Protein AF-A0A353W219-F1 (afdb_monomer)

pLDDT: mean 85.93, std 13.22, range [51.34, 96.5]

Structure (mmCIF, N/CA/C/O backbone):
data_AF-A0A353W219-F1
#
_entry.id   AF-A0A353W219-F1
#
loop_
_atom_site.group_PDB
_atom_site.id
_atom_site.type_symbol
_atom_site.label_atom_id
_atom_site.label_alt_id
_atom_site.label_comp_id
_atom_site.label_asym_id
_atom_site.label_entity_id
_atom_site.label_seq_id
_atom_site.pdbx_PDB_ins_code
_atom_site.Cartn_x
_atom_site.Cartn_y
_atom_site.Cartn_z
_atom_site.occupancy
_atom_site.B_iso_or_equiv
_atom_site.auth_seq_id
_atom_site.auth_comp_id
_atom_site.auth_asym_id
_atom_site.auth_atom_id
_atom_site.pdbx_PDB_model_num
ATOM 1 N N . TYR A 1 1 ? 0.809 3.744 -32.799 1.00 51.34 1 TYR A N 1
ATOM 2 C CA . TYR A 1 1 ? 1.223 4.780 -33.763 1.00 51.34 1 TYR A CA 1
ATOM 3 C C . TYR A 1 1 ? 0.777 6.164 -33.291 1.00 51.34 1 TYR A C 1
ATOM 5 O O . TYR A 1 1 ? 1.627 6.918 -32.846 1.00 51.34 1 TYR A O 1
ATOM 13 N N . VAL A 1 2 ? -0.534 6.437 -33.196 1.00 60.03 2 VAL A N 1
ATOM 14 C CA . VAL A 1 2 ? -1.093 7.733 -32.731 1.00 60.03 2 VAL A CA 1
ATOM 15 C C . VAL A 1 2 ? -0.576 8.185 -31.351 1.00 60.03 2 VAL A C 1
ATOM 17 O O . VAL A 1 2 ? -0.211 9.339 -31.172 1.00 60.03 2 VAL A O 1
ATOM 20 N N . GLY A 1 3 ? -0.454 7.268 -30.383 1.00 59.91 3 GLY A N 1
ATOM 21 C CA . GLY A 1 3 ? 0.046 7.604 -29.041 1.00 59.91 3 GLY A CA 1
ATOM 22 C C . GLY A 1 3 ? 1.520 8.033 -28.975 1.00 59.91 3 GLY A C 1
ATOM 23 O O . GLY A 1 3 ? 1.888 8.746 -28.052 1.00 59.91 3 GLY A O 1
ATOM 24 N N . LYS A 1 4 ? 2.362 7.640 -29.945 1.00 54.56 4 LYS A N 1
ATOM 25 C CA . LYS A 1 4 ? 3.774 8.067 -29.992 1.00 54.56 4 LYS A CA 1
ATOM 26 C C . LYS A 1 4 ? 3.917 9.482 -30.552 1.00 54.56 4 LYS A C 1
ATOM 28 O O . LYS A 1 4 ? 4.685 10.265 -30.012 1.00 54.56 4 LYS A O 1
ATOM 33 N N . ILE A 1 5 ? 3.128 9.809 -31.575 1.00 60.31 5 ILE A N 1
ATOM 34 C CA . ILE A 1 5 ? 3.079 11.143 -32.188 1.00 60.31 5 ILE A CA 1
ATOM 35 C C . ILE A 1 5 ? 2.569 12.167 -31.168 1.00 60.31 5 ILE A C 1
ATOM 37 O O . ILE A 1 5 ? 3.208 13.186 -30.953 1.00 60.31 5 ILE A O 1
ATOM 41 N N . ASN A 1 6 ? 1.488 11.844 -30.448 1.00 62.16 6 ASN A N 1
ATOM 42 C CA . ASN A 1 6 ? 0.898 12.757 -29.463 1.00 62.16 6 ASN A CA 1
ATOM 43 C C . ASN A 1 6 ? 1.762 12.993 -28.210 1.00 62.16 6 ASN A C 1
ATOM 45 O O . ASN A 1 6 ? 1.567 13.998 -27.536 1.00 62.16 6 ASN A O 1
ATOM 49 N N . ALA A 1 7 ? 2.659 12.065 -27.858 1.00 63.88 7 ALA A N 1
ATOM 50 C CA . ALA A 1 7 ? 3.454 12.148 -26.628 1.00 63.88 7 ALA A CA 1
ATOM 51 C C . ALA A 1 7 ? 4.913 12.571 -26.857 1.00 63.88 7 ALA A C 1
ATOM 53 O O . ALA A 1 7 ? 5.520 13.147 -25.958 1.00 63.88 7 ALA A O 1
ATOM 54 N N . PHE A 1 8 ? 5.483 12.276 -28.028 1.00 63.56 8 PHE A N 1
ATOM 55 C CA . PHE A 1 8 ? 6.917 12.437 -28.283 1.00 63.56 8 PHE A CA 1
ATOM 56 C C . PHE A 1 8 ? 7.245 13.167 -29.595 1.00 63.56 8 PHE A C 1
ATOM 58 O O . PHE A 1 8 ? 8.423 13.291 -29.918 1.00 63.56 8 PHE A O 1
ATOM 65 N N . ASP A 1 9 ? 6.230 13.614 -30.350 1.00 58.81 9 ASP A N 1
ATOM 66 C CA . ASP A 1 9 ? 6.342 14.354 -31.624 1.00 58.81 9 ASP A CA 1
ATOM 67 C C . ASP A 1 9 ? 7.273 13.697 -32.667 1.00 58.81 9 ASP A C 1
ATOM 69 O O . ASP A 1 9 ? 7.813 14.332 -33.570 1.00 58.81 9 ASP A O 1
ATOM 73 N N . ASN A 1 10 ? 7.511 12.388 -32.523 1.00 53.03 10 ASN A N 1
ATOM 74 C CA . ASN A 1 10 ? 8.448 11.643 -33.348 1.00 53.0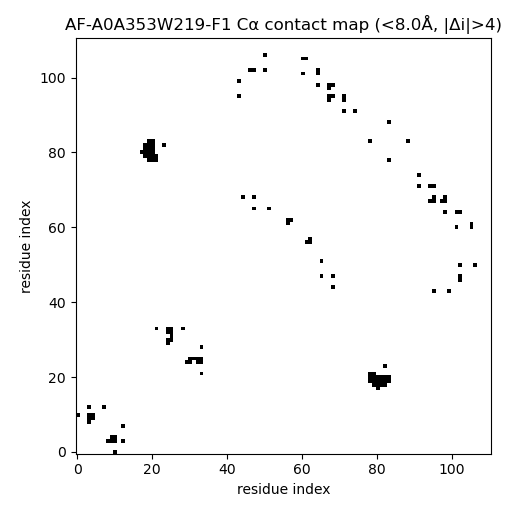3 10 ASN A CA 1
ATOM 75 C C . ASN A 1 10 ? 8.030 10.169 -33.441 1.00 53.03 10 ASN A C 1
ATOM 77 O O . ASN A 1 10 ? 7.989 9.431 -32.453 1.00 53.03 10 ASN A O 1
ATOM 81 N N . GLU A 1 11 ? 7.724 9.728 -34.659 1.00 55.19 11 GLU A N 1
ATOM 82 C CA . GLU A 1 11 ? 7.275 8.364 -34.968 1.00 55.19 11 GLU A CA 1
ATOM 83 C C . GLU A 1 11 ? 8.382 7.316 -34.782 1.00 55.19 11 GLU A C 1
ATOM 85 O O . GLU A 1 11 ? 8.095 6.137 -34.554 1.00 55.19 11 GLU A O 1
ATOM 90 N N . SER A 1 12 ? 9.644 7.754 -34.833 1.00 58.94 12 SER A N 1
ATOM 91 C CA . SER A 1 12 ? 10.828 6.891 -34.833 1.00 58.94 12 SER A CA 1
ATOM 92 C C . SER A 1 12 ? 11.411 6.602 -33.444 1.00 58.94 12 SER A C 1
ATOM 94 O O . SER A 1 12 ? 12.356 5.822 -33.336 1.00 58.94 12 SER A O 1
ATOM 96 N N . ILE A 1 13 ? 10.841 7.161 -32.364 1.00 60.44 13 ILE A N 1
ATOM 97 C CA . ILE A 1 13 ? 11.301 6.850 -31.005 1.00 60.44 13 ILE A CA 1
ATOM 98 C C . ILE A 1 13 ? 10.995 5.384 -30.675 1.00 60.44 13 ILE A C 1
ATOM 100 O O . ILE A 1 13 ? 9.844 4.938 -30.528 1.00 60.44 13 ILE A O 1
ATOM 104 N N . ILE A 1 14 ? 12.075 4.617 -30.562 1.00 58.25 14 ILE A N 1
ATOM 105 C CA . ILE A 1 14 ? 12.093 3.301 -29.943 1.00 58.25 14 ILE A CA 1
ATOM 106 C C . ILE A 1 14 ? 11.993 3.553 -28.439 1.00 58.25 14 ILE A C 1
ATOM 108 O O . ILE A 1 14 ? 12.857 4.189 -27.843 1.00 58.25 14 ILE A O 1
ATOM 112 N N . VAL A 1 15 ? 10.887 3.119 -27.832 1.00 55.81 15 VAL A N 1
ATOM 113 C CA . VAL A 1 15 ? 10.721 3.170 -26.376 1.00 55.81 15 VAL A CA 1
ATOM 114 C C . VAL A 1 15 ? 11.599 2.059 -25.815 1.00 55.81 15 VAL A C 1
ATOM 116 O O 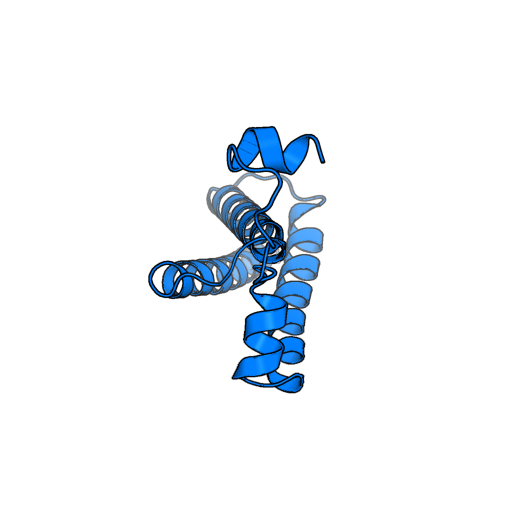. VAL A 1 15 ? 11.185 0.906 -25.762 1.00 55.81 15 VAL A O 1
ATOM 119 N N . ASP A 1 16 ? 12.842 2.410 -25.502 1.00 58.41 16 ASP A 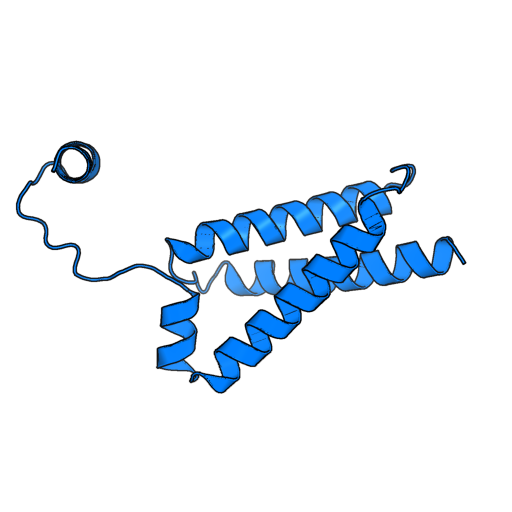N 1
ATOM 120 C CA . ASP A 1 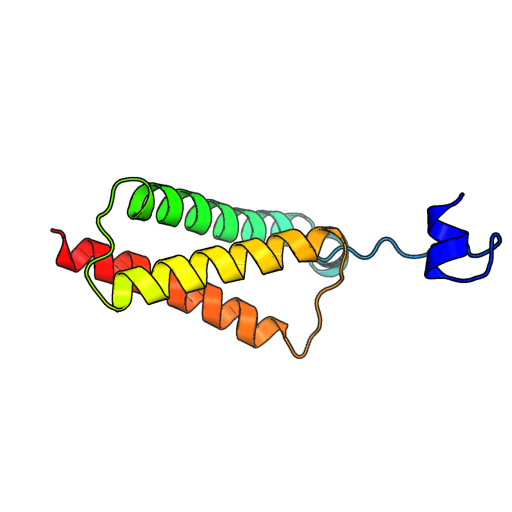16 ? 13.915 1.445 -25.239 1.00 58.41 16 ASP A CA 1
ATOM 121 C C . ASP A 1 16 ? 13.921 0.931 -23.784 1.00 58.41 16 ASP A C 1
ATOM 123 O O . ASP A 1 16 ? 14.607 -0.032 -23.450 1.00 58.41 16 ASP A O 1
ATOM 127 N N . LYS A 1 17 ? 13.119 1.540 -22.894 1.00 55.81 17 LYS A N 1
ATOM 128 C CA . LYS A 1 17 ? 12.967 1.105 -21.498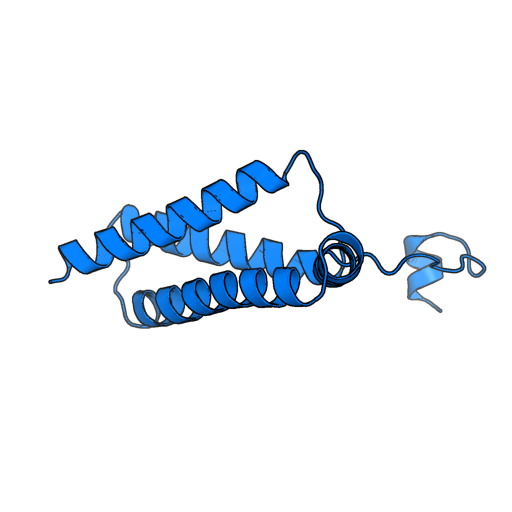 1.00 55.81 17 LYS A CA 1
ATOM 129 C C . LYS A 1 17 ? 11.496 1.003 -21.088 1.00 55.81 17 LYS A C 1
ATOM 131 O O 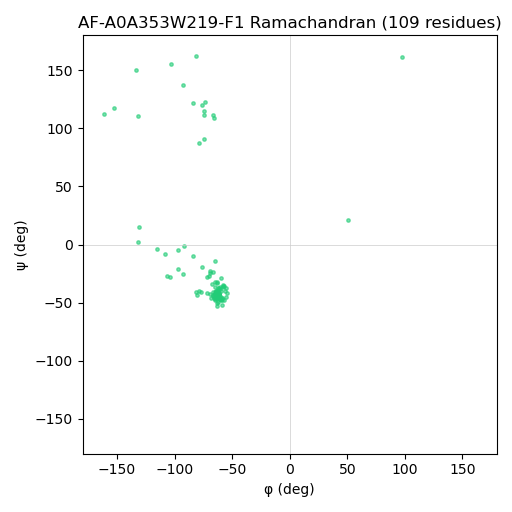. LYS A 1 17 ? 10.837 2.033 -20.954 1.00 55.81 17 LYS A O 1
ATOM 136 N N . PRO A 1 18 ? 10.959 -0.207 -20.854 1.00 61.31 18 PRO A N 1
ATOM 137 C CA . PRO A 1 18 ? 9.692 -0.341 -20.150 1.00 61.31 18 PRO A CA 1
ATOM 138 C C . PRO A 1 18 ? 9.890 0.137 -18.705 1.00 61.31 18 PRO A C 1
ATOM 140 O O . PRO A 1 18 ? 10.582 -0.515 -17.927 1.00 61.31 18 PRO A O 1
ATOM 143 N N . HIS A 1 19 ? 9.313 1.290 -18.365 1.00 75.44 19 HIS A N 1
ATOM 144 C CA . HIS A 1 19 ? 9.349 1.835 -17.010 1.00 75.44 19 HIS A CA 1
ATOM 145 C C . HIS A 1 19 ? 8.395 1.039 -16.121 1.00 75.44 19 HIS A C 1
ATOM 147 O O . HIS A 1 19 ? 7.181 1.055 -16.328 1.00 75.44 19 HIS A O 1
ATOM 153 N N . ASN A 1 20 ? 8.946 0.287 -15.174 1.00 87.88 20 ASN A N 1
ATOM 154 C CA . ASN A 1 20 ? 8.178 -0.591 -14.304 1.00 87.88 20 ASN A CA 1
ATOM 155 C C . ASN A 1 20 ? 9.003 -0.948 -13.066 1.00 87.88 20 ASN A C 1
ATOM 157 O O . ASN A 1 20 ? 9.975 -1.709 -13.131 1.00 87.88 20 ASN A O 1
ATOM 161 N N . MET A 1 21 ? 8.553 -0.459 -11.916 1.00 91.00 21 MET A N 1
ATOM 162 C CA . MET A 1 21 ? 9.190 -0.706 -10.628 1.00 91.00 21 MET A CA 1
ATOM 163 C C . MET A 1 21 ? 9.329 -2.202 -10.311 1.00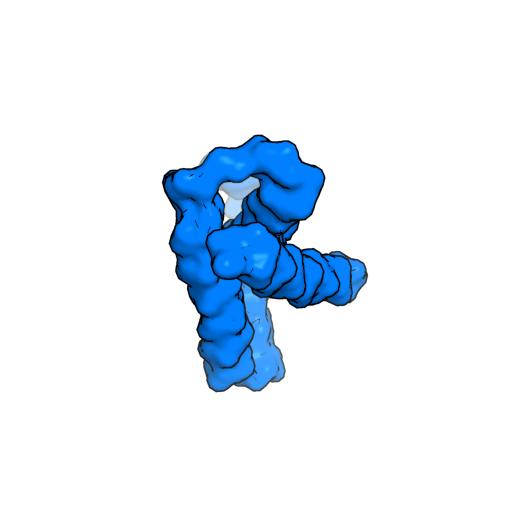 91.00 21 MET A C 1
ATOM 165 O O . MET A 1 21 ? 10.354 -2.623 -9.784 1.00 91.00 21 MET A O 1
ATOM 169 N N . TYR A 1 22 ? 8.330 -3.030 -10.625 1.00 90.75 22 TYR A N 1
ATOM 170 C CA . TYR A 1 22 ? 8.360 -4.462 -10.305 1.00 90.75 22 TYR A CA 1
ATOM 171 C C . TYR A 1 22 ? 9.440 -5.200 -11.101 1.00 90.75 22 TYR A C 1
ATOM 173 O O . TYR A 1 22 ? 10.188 -5.999 -10.535 1.00 90.75 22 TYR A O 1
ATOM 181 N N . LEU A 1 23 ? 9.562 -4.897 -12.396 1.00 88.69 23 LEU A N 1
ATOM 182 C CA . LEU A 1 23 ? 10.634 -5.434 -13.240 1.00 88.69 23 LEU A CA 1
ATOM 183 C C . LEU A 1 23 ? 12.001 -4.923 -12.777 1.00 88.69 23 LEU A C 1
ATOM 185 O O . LEU A 1 23 ? 12.942 -5.710 -12.662 1.00 88.69 23 LEU A O 1
ATOM 189 N N . GLN A 1 24 ? 12.097 -3.631 -12.446 1.00 88.25 24 GLN A N 1
ATOM 190 C CA . GLN A 1 24 ? 13.314 -3.030 -11.907 1.00 88.25 24 GLN A CA 1
ATOM 191 C C . GLN A 1 24 ? 13.773 -3.750 -10.630 1.00 88.25 24 GLN A C 1
ATOM 193 O O . GLN A 1 24 ? 14.944 -4.112 -10.523 1.00 88.25 24 GLN A O 1
ATOM 198 N N . ILE A 1 25 ? 12.871 -4.005 -9.682 1.00 90.19 25 ILE A N 1
ATOM 199 C CA . ILE A 1 25 ? 13.179 -4.728 -8.440 1.00 90.19 25 ILE A CA 1
ATOM 200 C C . ILE A 1 25 ? 13.580 -6.176 -8.751 1.00 90.19 25 ILE A C 1
ATOM 202 O O . ILE A 1 25 ? 14.626 -6.634 -8.296 1.00 90.19 25 ILE A O 1
ATOM 206 N N . GLY A 1 26 ? 12.812 -6.879 -9.589 1.00 89.69 26 GLY A N 1
ATOM 207 C CA . GLY A 1 26 ? 13.087 -8.275 -9.941 1.00 89.69 26 GLY A CA 1
ATOM 208 C C . GLY A 1 26 ? 14.468 -8.503 -10.566 1.00 89.69 26 GLY A C 1
ATOM 209 O O . GLY A 1 26 ? 15.094 -9.523 -10.281 1.00 89.69 26 GLY A O 1
ATOM 210 N N . ILE A 1 27 ? 14.960 -7.555 -11.369 1.00 88.94 27 ILE A N 1
ATOM 211 C CA . ILE A 1 27 ? 16.285 -7.636 -12.006 1.00 88.94 27 ILE A CA 1
ATOM 212 C C . ILE A 1 27 ? 17.405 -7.205 -11.046 1.00 88.94 27 ILE A C 1
ATOM 214 O O . ILE A 1 27 ? 18.454 -7.842 -11.022 1.00 88.94 27 ILE A O 1
ATOM 218 N N . ASN A 1 28 ? 17.202 -6.145 -10.254 1.00 90.31 28 ASN A N 1
ATOM 219 C CA . ASN A 1 28 ? 18.266 -5.583 -9.410 1.00 90.31 28 ASN A CA 1
ATOM 220 C C . ASN A 1 28 ? 18.476 -6.347 -8.096 1.00 90.31 28 ASN A C 1
ATOM 222 O O . ASN A 1 28 ? 19.615 -6.561 -7.689 1.00 90.31 28 ASN A O 1
ATOM 226 N N . THR A 1 29 ? 17.396 -6.728 -7.410 1.00 91.31 29 THR A N 1
ATOM 227 C CA . THR A 1 29 ? 17.463 -7.406 -6.100 1.00 91.31 29 THR A CA 1
ATOM 228 C C . THR A 1 29 ? 17.066 -8.879 -6.176 1.00 91.31 29 THR A C 1
ATOM 230 O O . THR A 1 29 ? 17.248 -9.623 -5.211 1.00 91.31 29 THR A O 1
ATOM 233 N N . GLY A 1 30 ? 16.559 -9.318 -7.330 1.00 93.00 30 GLY A N 1
ATOM 234 C CA . GLY A 1 30 ? 16.212 -10.702 -7.614 1.00 93.00 30 GLY A CA 1
ATOM 235 C C . GLY A 1 30 ? 14.728 -11.021 -7.430 1.00 93.00 30 GLY A C 1
ATOM 236 O O . GLY A 1 30 ? 13.972 -10.345 -6.729 1.00 93.00 30 GLY A O 1
ATOM 237 N N . PHE A 1 31 ? 14.313 -12.130 -8.039 1.00 92.06 31 PHE A N 1
ATOM 238 C CA . PHE A 1 31 ? 12.918 -12.577 -8.055 1.00 92.06 31 PHE A CA 1
ATOM 239 C C . PHE A 1 31 ? 12.343 -12.854 -6.655 1.00 92.06 31 PHE A C 1
ATOM 241 O O . PHE A 1 31 ? 11.189 -12.533 -6.381 1.00 92.06 31 PHE A O 1
ATOM 248 N N . ILE A 1 32 ? 13.154 -13.394 -5.739 1.00 93.31 32 ILE A N 1
ATOM 249 C CA . ILE A 1 32 ? 12.729 -13.678 -4.358 1.00 93.31 32 ILE A CA 1
ATOM 250 C C . ILE A 1 32 ? 12.382 -12.378 -3.617 1.00 93.31 32 ILE A C 1
ATOM 252 O O . ILE A 1 32 ? 11.375 -12.317 -2.914 1.00 93.31 32 ILE A O 1
ATOM 256 N N . SER A 1 33 ? 13.184 -11.324 -3.809 1.00 91.94 33 SER A N 1
ATOM 257 C CA . SER A 1 33 ? 12.936 -10.008 -3.211 1.00 91.94 33 SER A CA 1
ATOM 258 C C . SER A 1 33 ? 11.627 -9.406 -3.724 1.00 91.94 33 SER A C 1
ATOM 260 O O . SER A 1 33 ? 10.820 -8.928 -2.925 1.00 91.94 33 SER A O 1
ATOM 262 N N . LEU A 1 34 ? 11.374 -9.510 -5.032 1.00 92.94 34 LEU A N 1
ATOM 263 C CA . LEU A 1 34 ? 10.119 -9.067 -5.633 1.00 92.94 34 LEU A CA 1
ATOM 264 C C . LEU A 1 34 ? 8.907 -9.797 -5.032 1.00 92.94 34 LEU A C 1
ATOM 266 O O . LEU A 1 34 ? 7.923 -9.153 -4.670 1.00 92.94 34 LEU A O 1
ATOM 270 N N . LEU A 1 35 ? 8.978 -11.123 -4.884 1.00 95.12 35 LEU A N 1
ATOM 271 C CA . LEU A 1 35 ? 7.889 -11.906 -4.293 1.00 95.12 35 LEU A CA 1
ATOM 272 C C . LEU A 1 35 ? 7.616 -11.526 -2.835 1.00 95.12 35 LEU A C 1
ATOM 274 O O . LEU A 1 35 ? 6.454 -11.389 -2.453 1.00 95.12 35 LEU A O 1
ATOM 278 N N . ALA A 1 36 ? 8.660 -11.323 -2.029 1.00 95.75 36 ALA A N 1
ATOM 279 C CA . ALA A 1 36 ? 8.505 -10.898 -0.640 1.00 95.75 36 ALA A CA 1
ATOM 280 C C . ALA A 1 36 ? 7.814 -9.526 -0.538 1.00 95.75 36 ALA A C 1
ATOM 282 O O . ALA A 1 36 ? 6.903 -9.339 0.270 1.00 95.75 36 ALA A O 1
ATOM 283 N N . LEU A 1 37 ? 8.202 -8.584 -1.399 1.00 93.94 37 LEU A N 1
ATOM 284 C CA . LEU A 1 37 ? 7.612 -7.248 -1.460 1.00 93.94 37 LEU A CA 1
ATOM 285 C C . LEU A 1 37 ? 6.131 -7.300 -1.879 1.00 93.94 37 LEU A C 1
ATOM 287 O O . LEU A 1 37 ? 5.273 -6.709 -1.221 1.00 93.94 37 LEU A O 1
ATOM 291 N N . LEU A 1 38 ? 5.813 -8.069 -2.926 1.00 94.81 38 LEU A N 1
ATOM 292 C CA . LEU A 1 38 ? 4.434 -8.283 -3.376 1.00 94.81 38 LEU A CA 1
ATOM 293 C C . LEU A 1 38 ? 3.577 -8.954 -2.301 1.00 94.81 38 LEU A C 1
ATOM 295 O O . LEU A 1 38 ? 2.415 -8.584 -2.141 1.00 94.81 38 LEU A O 1
ATOM 299 N N . ALA A 1 39 ? 4.139 -9.894 -1.537 1.00 96.50 39 ALA A N 1
ATOM 300 C CA . ALA A 1 39 ? 3.437 -10.528 -0.428 1.00 96.50 39 ALA A CA 1
ATOM 301 C C . ALA A 1 39 ? 3.036 -9.506 0.648 1.00 96.50 39 ALA A C 1
ATOM 303 O O . ALA A 1 39 ? 1.898 -9.536 1.112 1.00 96.50 39 ALA A O 1
ATOM 304 N N . ILE A 1 40 ? 3.919 -8.564 1.004 1.00 95.69 40 ILE A N 1
ATOM 305 C CA . ILE A 1 40 ? 3.600 -7.484 1.954 1.00 95.69 40 ILE A CA 1
ATOM 306 C C . ILE A 1 40 ? 2.450 -6.621 1.427 1.00 95.69 40 ILE A C 1
ATOM 308 O O . ILE A 1 40 ? 1.492 -6.355 2.157 1.00 95.69 40 ILE A O 1
ATOM 312 N N . TYR A 1 41 ? 2.506 -6.221 0.155 1.00 95.44 41 TYR A N 1
ATOM 313 C CA . TYR A 1 41 ? 1.457 -5.395 -0.449 1.00 95.44 41 TYR A CA 1
ATOM 314 C C . TYR A 1 41 ? 0.116 -6.130 -0.533 1.00 95.44 41 TYR A C 1
ATOM 316 O O . TYR A 1 41 ? -0.918 -5.547 -0.212 1.00 95.44 41 TYR A O 1
ATOM 324 N N . LEU A 1 42 ? 0.125 -7.418 -0.888 1.00 96.31 42 LEU A N 1
ATOM 325 C CA . LEU A 1 42 ? -1.068 -8.268 -0.900 1.00 96.31 42 LEU A CA 1
ATOM 326 C C . LEU A 1 42 ? -1.661 -8.451 0.497 1.00 96.31 42 LEU A C 1
ATOM 328 O O . LEU A 1 42 ? -2.875 -8.335 0.659 1.00 96.31 42 LEU A O 1
ATOM 332 N N . MET A 1 43 ? -0.828 -8.702 1.509 1.00 96.31 43 MET A N 1
ATOM 333 C CA . MET A 1 43 ? -1.286 -8.806 2.896 1.00 96.31 43 MET A CA 1
ATOM 334 C C . MET A 1 43 ? -1.953 -7.507 3.347 1.00 96.31 43 MET A C 1
ATOM 336 O O . MET A 1 43 ? -3.070 -7.551 3.860 1.00 96.31 43 MET A O 1
ATOM 340 N N . TYR A 1 44 ? -1.319 -6.359 3.093 1.00 96.38 44 TYR A N 1
ATOM 341 C CA . TYR A 1 44 ? -1.895 -5.055 3.419 1.00 96.38 44 TYR A CA 1
ATOM 342 C C . TYR A 1 44 ? -3.196 -4.778 2.650 1.00 96.38 44 TYR A C 1
ATOM 344 O O . TYR A 1 44 ? -4.151 -4.256 3.227 1.00 96.38 44 TYR A O 1
ATOM 352 N N . PHE A 1 45 ? -3.270 -5.167 1.375 1.00 96.44 45 PHE A N 1
ATOM 353 C CA . PHE A 1 45 ? -4.476 -5.026 0.562 1.00 96.44 45 PHE A CA 1
ATOM 354 C C . PHE A 1 45 ? -5.643 -5.847 1.108 1.00 96.44 45 PHE A C 1
ATOM 356 O O . PHE A 1 45 ? -6.720 -5.305 1.351 1.00 96.44 45 PHE A O 1
ATOM 363 N N . ILE A 1 46 ? -5.429 -7.145 1.341 1.00 96.25 46 ILE A N 1
ATOM 364 C CA . ILE A 1 46 ? -6.462 -8.046 1.867 1.00 96.25 46 ILE A CA 1
ATOM 365 C C . ILE A 1 46 ? -6.919 -7.570 3.246 1.00 96.25 46 ILE A C 1
ATOM 367 O O . ILE A 1 46 ? -8.116 -7.584 3.539 1.00 96.25 46 ILE A O 1
ATOM 371 N N . ASP A 1 47 ? -5.975 -7.150 4.084 1.00 94.62 47 ASP A N 1
ATOM 372 C CA . ASP A 1 47 ? -6.260 -6.651 5.420 1.00 94.62 47 ASP A CA 1
ATOM 373 C C . ASP A 1 47 ? -7.116 -5.376 5.395 1.00 94.62 47 ASP A C 1
ATOM 375 O O . ASP A 1 47 ? -8.171 -5.327 6.032 1.00 94.62 47 ASP A O 1
ATOM 379 N N . SER A 1 48 ? -6.712 -4.385 4.598 1.00 94.38 48 SER A N 1
ATOM 380 C CA . SER A 1 48 ? -7.431 -3.114 4.453 1.00 94.38 48 SER A CA 1
ATOM 381 C C . SER A 1 48 ? -8.809 -3.312 3.828 1.00 94.38 48 SER A C 1
ATOM 383 O O . SER A 1 48 ? -9.794 -2.764 4.319 1.00 94.38 48 SER A O 1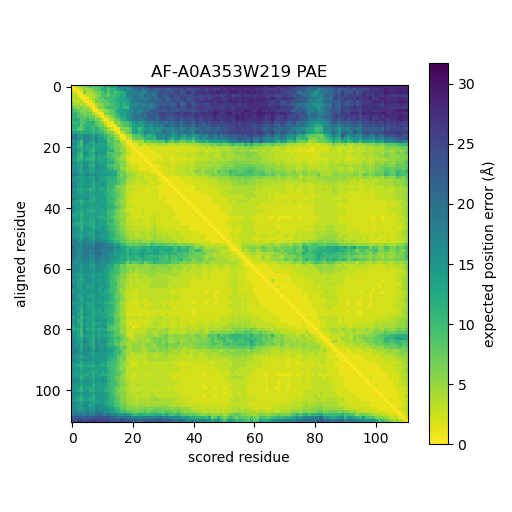
ATOM 385 N N . MET A 1 49 ? -8.920 -4.149 2.791 1.00 94.12 49 MET A N 1
ATOM 386 C CA . MET A 1 49 ? -10.208 -4.461 2.166 1.00 94.12 49 MET A CA 1
ATOM 387 C C . MET A 1 49 ? -11.166 -5.101 3.169 1.00 94.12 49 MET A C 1
ATOM 389 O O . MET A 1 49 ? -12.305 -4.660 3.293 1.00 94.12 49 MET A O 1
ATOM 393 N N . LYS A 1 50 ? -10.713 -6.093 3.945 1.00 92.19 50 LYS A N 1
ATOM 394 C CA . LYS A 1 50 ? -11.546 -6.709 4.991 1.00 92.19 50 LYS A CA 1
ATOM 395 C C . LYS A 1 50 ? -11.976 -5.700 6.055 1.00 92.19 50 LYS A C 1
ATOM 397 O O . LYS A 1 50 ? -13.110 -5.772 6.523 1.00 92.19 50 LYS A O 1
ATOM 402 N N . LEU A 1 51 ? -11.086 -4.782 6.429 1.00 92.25 51 LEU A N 1
ATOM 403 C CA . LEU A 1 51 ? -11.340 -3.798 7.475 1.00 92.25 51 LEU A CA 1
ATOM 404 C C . LEU A 1 51 ? -12.332 -2.713 7.042 1.00 92.25 51 LEU A C 1
ATOM 406 O O . LEU A 1 51 ? -13.196 -2.349 7.834 1.00 92.25 51 LEU A O 1
ATOM 410 N N . TYR A 1 52 ? -12.225 -2.212 5.809 1.00 91.31 52 TYR A N 1
ATOM 411 C CA . TYR A 1 52 ? -13.003 -1.060 5.343 1.00 91.31 52 TYR A CA 1
ATOM 412 C C . TYR A 1 52 ? -14.269 -1.421 4.552 1.00 91.31 52 TYR A C 1
ATOM 414 O O . TYR A 1 52 ? -15.189 -0.611 4.510 1.00 91.31 52 TYR A O 1
ATOM 422 N N . TYR A 1 53 ? -14.386 -2.626 3.980 1.00 86.94 53 TYR A N 1
ATOM 423 C CA . TYR A 1 53 ? -15.487 -2.976 3.061 1.00 86.94 53 TYR A CA 1
ATOM 424 C C . TYR A 1 53 ? -16.905 -2.867 3.655 1.00 86.94 53 TYR A C 1
ATOM 426 O O . TYR A 1 53 ? -17.860 -2.623 2.924 1.00 86.94 53 TYR A O 1
ATOM 434 N N . LYS A 1 54 ? -17.072 -3.049 4.970 1.00 79.38 54 LYS A N 1
ATOM 435 C CA . LYS A 1 54 ? -18.380 -2.934 5.657 1.00 79.38 54 LYS A CA 1
ATOM 436 C C . LYS A 1 54 ? -18.335 -2.054 6.904 1.00 79.38 54 LYS A C 1
ATOM 438 O O . LYS A 1 54 ? -19.224 -2.134 7.749 1.00 79.38 54 LYS A O 1
ATOM 443 N N . ARG A 1 55 ? -17.278 -1.260 7.062 1.00 81.75 55 ARG A N 1
ATOM 444 C CA . ARG A 1 55 ? -17.076 -0.449 8.261 1.00 81.75 55 ARG A CA 1
ATOM 445 C C . ARG A 1 55 ? -17.667 0.938 8.062 1.00 81.75 55 ARG A C 1
ATOM 447 O O . ARG A 1 55 ? -17.473 1.558 7.023 1.00 81.75 55 ARG A O 1
ATOM 454 N N . ASN A 1 56 ? -18.350 1.438 9.086 1.00 84.94 56 ASN A N 1
ATOM 455 C CA . ASN A 1 56 ? -18.762 2.835 9.131 1.00 84.94 56 ASN A CA 1
ATOM 456 C C . ASN A 1 56 ? -17.541 3.696 9.474 1.00 84.94 56 ASN A C 1
ATOM 458 O O . ASN A 1 56 ? -16.929 3.499 10.522 1.00 84.94 56 ASN A O 1
ATOM 462 N N . LEU A 1 57 ? -17.182 4.626 8.588 1.00 86.75 57 LEU A N 1
ATOM 463 C CA . LEU A 1 57 ? -16.047 5.533 8.768 1.00 86.75 57 LEU A CA 1
ATOM 464 C C . LEU A 1 57 ? -16.450 6.671 9.715 1.00 86.75 57 LEU A C 1
ATOM 466 O O . LEU A 1 57 ? -16.950 7.710 9.282 1.00 86.75 57 LEU A O 1
ATOM 470 N N . THR A 1 58 ? -16.297 6.460 11.019 1.00 87.44 58 THR A N 1
ATOM 471 C CA . THR A 1 58 ? -16.753 7.426 12.034 1.00 87.44 58 THR A CA 1
ATOM 472 C C . THR A 1 58 ? -15.603 8.179 12.684 1.00 87.44 58 THR A C 1
ATOM 474 O O . THR A 1 58 ? -15.787 9.314 13.121 1.00 87.44 58 THR A O 1
ATOM 477 N N . THR A 1 59 ? -14.413 7.582 12.735 1.00 89.38 59 THR A N 1
ATOM 478 C CA . THR A 1 59 ? -13.255 8.165 13.417 1.00 89.38 59 THR A CA 1
ATOM 479 C C . THR A 1 59 ? -12.265 8.776 12.432 1.00 89.38 59 THR A C 1
ATOM 481 O O . THR A 1 59 ? -12.158 8.352 11.282 1.00 89.38 59 THR A O 1
ATOM 484 N N . LEU A 1 60 ? -11.466 9.744 12.897 1.00 91.06 60 LEU A N 1
ATOM 485 C CA . LEU A 1 60 ? -10.364 10.307 12.107 1.00 91.06 60 LEU A CA 1
ATOM 486 C C . LEU A 1 60 ? -9.405 9.207 11.625 1.00 91.06 60 LEU A C 1
ATOM 488 O O . LEU A 1 60 ? -8.948 9.247 10.488 1.00 91.06 60 LEU A O 1
ATOM 492 N N . MET A 1 61 ? -9.155 8.191 12.458 1.00 91.62 61 MET A N 1
ATOM 493 C CA . MET A 1 61 ? -8.311 7.046 12.105 1.00 91.62 61 MET A CA 1
ATOM 494 C C . MET A 1 61 ? -8.887 6.251 10.929 1.00 91.62 61 MET A C 1
ATOM 496 O O . MET A 1 61 ? -8.119 5.830 10.067 1.00 91.62 61 MET A O 1
ATOM 500 N N . ASP A 1 62 ? -10.212 6.094 10.843 1.00 91.56 62 ASP A N 1
ATOM 501 C CA . ASP A 1 62 ? -10.853 5.432 9.702 1.00 91.56 62 ASP A CA 1
ATOM 502 C C . ASP A 1 62 ? -10.598 6.203 8.397 1.00 91.56 62 ASP A C 1
ATOM 504 O O . ASP A 1 62 ? -10.216 5.597 7.394 1.00 91.56 62 ASP A O 1
ATOM 508 N N . TYR A 1 63 ? -10.733 7.536 8.422 1.00 93.25 63 TYR A N 1
ATOM 509 C CA . TYR A 1 63 ? -10.466 8.399 7.263 1.00 93.25 63 TYR A CA 1
ATOM 510 C C . TYR A 1 63 ? -8.988 8.417 6.863 1.00 93.25 63 TYR A C 1
ATOM 512 O O . TYR A 1 63 ? -8.660 8.312 5.680 1.00 93.25 63 TYR A O 1
ATOM 520 N N . VAL A 1 64 ? -8.079 8.528 7.833 1.00 94.56 64 VAL A N 1
ATOM 521 C CA . VAL A 1 64 ? -6.637 8.516 7.553 1.00 94.56 64 VAL A CA 1
ATOM 522 C C . VAL A 1 64 ? -6.205 7.150 7.033 1.00 94.56 64 VAL A C 1
ATOM 524 O O . VAL A 1 64 ? -5.435 7.083 6.081 1.00 94.56 64 VAL A O 1
ATOM 527 N N . GLY A 1 65 ? -6.715 6.061 7.604 1.00 94.06 65 GLY A N 1
ATOM 528 C CA . GLY A 1 65 ? -6.356 4.716 7.175 1.00 94.06 65 GLY A CA 1
ATOM 529 C C . GLY A 1 65 ? -6.889 4.365 5.783 1.00 94.06 65 GLY A C 1
ATOM 530 O O . GLY A 1 65 ? -6.123 3.871 4.956 1.00 94.06 65 GLY A O 1
ATOM 531 N N . ILE A 1 66 ? -8.139 4.720 5.450 1.00 94.31 66 ILE A N 1
ATOM 532 C CA . ILE A 1 66 ? -8.657 4.525 4.084 1.00 94.31 66 ILE A CA 1
ATOM 533 C C . ILE A 1 66 ? -7.956 5.445 3.068 1.00 94.31 66 ILE A C 1
ATOM 535 O O . ILE A 1 66 ? -7.695 5.038 1.933 1.00 94.31 66 ILE A O 1
ATOM 539 N N . GLY A 1 67 ? -7.577 6.661 3.477 1.00 94.81 67 GLY A N 1
ATOM 540 C CA . GLY A 1 67 ? -6.771 7.575 2.665 1.00 94.81 67 GLY A CA 1
ATOM 541 C C . GLY A 1 67 ? -5.361 7.035 2.406 1.00 94.81 67 GLY A C 1
ATOM 542 O O . GLY A 1 67 ? -4.894 7.023 1.269 1.00 94.81 67 GLY A O 1
ATOM 543 N N . ALA A 1 68 ? -4.699 6.504 3.435 1.00 95.69 68 ALA A N 1
ATOM 544 C CA . ALA A 1 68 ? -3.397 5.858 3.299 1.00 95.69 68 ALA A CA 1
ATOM 545 C C . ALA A 1 68 ? -3.485 4.618 2.398 1.00 95.69 68 ALA A C 1
ATOM 547 O O . ALA A 1 68 ? -2.652 4.440 1.512 1.00 95.69 68 ALA A O 1
ATOM 548 N N . PHE A 1 69 ? -4.516 3.787 2.571 1.00 96.12 69 PHE A N 1
ATOM 549 C CA . PHE A 1 69 ? -4.764 2.628 1.717 1.00 96.12 69 PHE A CA 1
ATOM 550 C C . PHE A 1 69 ? -4.945 3.016 0.245 1.00 96.12 69 PHE A C 1
ATOM 552 O O . PHE A 1 69 ? -4.243 2.486 -0.617 1.00 96.12 69 PHE A O 1
ATOM 559 N N . THR A 1 70 ? -5.828 3.971 -0.048 1.00 95.81 70 THR A N 1
ATOM 560 C CA . THR A 1 70 ? -6.067 4.427 -1.427 1.00 95.81 70 THR A CA 1
ATOM 561 C C . THR A 1 70 ? -4.826 5.078 -2.041 1.00 95.81 70 THR A C 1
ATOM 563 O O . THR A 1 70 ? -4.504 4.784 -3.192 1.00 95.81 70 THR A O 1
ATOM 566 N N . GLY A 1 71 ? -4.068 5.871 -1.276 1.00 95.62 71 GLY A N 1
ATOM 567 C CA . GLY A 1 71 ? -2.794 6.448 -1.718 1.00 95.62 71 GLY A CA 1
ATOM 568 C C . GLY A 1 71 ? -1.739 5.392 -2.063 1.00 95.62 71 GLY A C 1
ATOM 569 O O . GLY A 1 71 ? -1.107 5.470 -3.117 1.00 95.62 71 GLY A O 1
ATOM 570 N N . VAL A 1 72 ? -1.592 4.358 -1.228 1.00 96.00 72 VAL A N 1
ATOM 571 C CA . VAL A 1 72 ? -0.687 3.230 -1.511 1.00 96.00 72 VAL A CA 1
ATOM 572 C C . VAL A 1 72 ? -1.135 2.482 -2.770 1.00 96.00 72 VAL A C 1
ATOM 574 O O . VAL A 1 72 ? -0.297 2.179 -3.617 1.00 96.00 72 VAL A O 1
ATOM 577 N N . MET A 1 73 ? -2.436 2.225 -2.948 1.00 96.31 73 MET A N 1
ATOM 578 C CA . MET A 1 73 ? -2.948 1.563 -4.158 1.00 96.31 73 MET A CA 1
ATOM 579 C C . MET A 1 73 ? -2.720 2.397 -5.422 1.00 96.31 73 MET A C 1
ATOM 581 O O . MET A 1 73 ? -2.323 1.848 -6.449 1.00 96.31 73 MET A O 1
ATOM 585 N N . ALA A 1 74 ? -2.909 3.716 -5.346 1.00 95.12 74 ALA A N 1
ATOM 586 C CA . ALA A 1 74 ? -2.627 4.621 -6.455 1.00 95.12 74 ALA A CA 1
ATOM 587 C C . ALA A 1 74 ? -1.139 4.593 -6.839 1.00 95.12 74 ALA A C 1
ATOM 589 O O . ALA A 1 74 ? -0.814 4.484 -8.022 1.00 95.12 74 ALA A O 1
ATOM 590 N N . TYR A 1 75 ? -0.237 4.611 -5.851 1.00 93.75 75 TYR A N 1
ATOM 591 C CA . TYR A 1 75 ? 1.203 4.492 -6.092 1.00 93.75 75 TYR A CA 1
ATOM 592 C C . TYR A 1 75 ? 1.567 3.145 -6.733 1.00 93.75 75 TYR A C 1
ATOM 594 O O . TYR A 1 75 ? 2.285 3.112 -7.729 1.00 93.75 75 TYR A O 1
ATOM 602 N N . LEU A 1 76 ? 1.035 2.031 -6.217 1.00 93.69 76 LEU A N 1
ATOM 603 C CA . LEU A 1 76 ? 1.282 0.694 -6.773 1.00 93.69 76 LEU A CA 1
ATOM 604 C C . LEU A 1 76 ? 0.708 0.523 -8.188 1.00 93.69 76 LEU A C 1
ATOM 606 O O . LEU A 1 76 ? 1.302 -0.185 -9.002 1.00 93.69 76 LEU A O 1
ATOM 610 N N . GLY A 1 77 ? -0.410 1.186 -8.493 1.00 92.50 77 GLY A N 1
ATOM 611 C CA . GLY A 1 77 ? -0.961 1.286 -9.844 1.00 92.50 77 GLY A CA 1
ATOM 612 C C . GLY A 1 77 ? -0.042 2.072 -10.784 1.00 92.50 77 GLY A C 1
ATOM 613 O O . GLY A 1 77 ? 0.263 1.614 -11.884 1.00 92.50 77 GLY A O 1
ATOM 614 N N . ALA A 1 78 ? 0.472 3.218 -10.333 1.00 91.25 78 ALA A N 1
ATOM 615 C CA . ALA A 1 78 ? 1.439 4.009 -11.095 1.00 91.25 78 ALA A CA 1
ATOM 616 C C . ALA A 1 78 ? 2.763 3.257 -11.324 1.00 91.25 78 ALA A C 1
ATOM 618 O O . ALA A 1 78 ? 3.382 3.411 -12.379 1.00 91.25 78 ALA A O 1
ATOM 619 N N . ALA A 1 79 ? 3.164 2.401 -10.382 1.00 90.62 79 ALA A N 1
ATOM 620 C CA . ALA A 1 79 ? 4.393 1.612 -10.427 1.00 90.62 79 ALA A CA 1
ATOM 621 C C . ALA A 1 79 ? 4.445 0.567 -11.564 1.00 90.62 79 ALA A C 1
ATOM 623 O O . ALA A 1 79 ? 5.522 0.067 -11.887 1.00 90.62 79 ALA A O 1
ATOM 624 N N . PHE A 1 80 ? 3.315 0.254 -12.214 1.00 87.81 80 PHE A N 1
ATOM 625 C CA . PHE A 1 80 ? 3.306 -0.574 -13.430 1.00 87.81 80 PHE A CA 1
ATOM 626 C C . PHE A 1 80 ? 3.896 0.136 -14.652 1.00 87.81 80 PHE A C 1
ATOM 628 O O . PHE A 1 80 ? 4.388 -0.538 -15.558 1.00 87.81 80 PHE A O 1
ATOM 635 N N . PHE A 1 81 ? 3.824 1.468 -14.670 1.00 85.88 81 PHE A N 1
ATOM 636 C CA . PHE A 1 81 ? 4.214 2.313 -15.801 1.00 85.88 81 PHE A CA 1
ATOM 637 C C . PHE A 1 81 ? 5.403 3.225 -15.486 1.00 85.88 81 PHE A C 1
ATOM 639 O O . PHE A 1 81 ? 5.840 3.974 -16.354 1.00 85.88 81 PHE A O 1
ATOM 646 N N . ASN A 1 82 ? 5.886 3.211 -14.243 1.00 86.31 82 ASN A N 1
ATOM 647 C CA . ASN A 1 82 ? 6.940 4.093 -13.762 1.00 86.31 82 ASN A CA 1
ATOM 648 C C . ASN A 1 82 ? 7.979 3.299 -12.971 1.00 86.31 82 ASN A C 1
ATOM 650 O O . ASN A 1 82 ? 7.656 2.309 -12.311 1.00 86.31 82 ASN A O 1
ATOM 654 N N . ASP A 1 83 ? 9.217 3.780 -13.006 1.00 83.94 83 ASP A N 1
ATOM 655 C CA . ASP A 1 83 ? 10.296 3.285 -12.157 1.00 83.94 83 ASP A CA 1
ATOM 656 C C . ASP A 1 83 ? 10.230 3.918 -10.762 1.00 83.94 83 ASP A C 1
ATOM 658 O O . ASP A 1 83 ? 9.609 4.965 -10.547 1.00 83.94 83 ASP A O 1
ATOM 662 N N . GLN A 1 84 ? 10.903 3.297 -9.795 1.00 82.69 84 GLN A N 1
ATOM 663 C CA . GLN A 1 84 ? 10.935 3.826 -8.438 1.00 82.69 84 GLN A CA 1
ATOM 664 C C . GLN A 1 84 ? 11.828 5.070 -8.361 1.00 82.69 84 GLN A C 1
ATOM 666 O O . GLN A 1 84 ? 13.029 5.017 -8.631 1.00 82.69 84 GLN A O 1
ATOM 671 N N . ILE A 1 85 ? 11.261 6.191 -7.915 1.00 85.12 85 ILE A N 1
ATOM 672 C CA . ILE A 1 85 ? 12.024 7.414 -7.649 1.00 85.12 85 ILE A CA 1
ATOM 673 C C . ILE A 1 85 ? 12.629 7.328 -6.244 1.00 85.12 85 ILE A C 1
ATOM 675 O O . ILE A 1 85 ? 11.907 7.214 -5.251 1.00 85.12 85 ILE A O 1
ATOM 679 N N . ILE A 1 86 ? 13.958 7.428 -6.152 1.00 84.62 86 ILE A N 1
ATOM 680 C CA . ILE A 1 86 ? 14.721 7.256 -4.902 1.00 84.62 86 ILE A CA 1
ATOM 681 C C . ILE A 1 86 ? 14.273 8.237 -3.807 1.00 84.62 86 ILE A C 1
ATOM 683 O O . ILE A 1 86 ? 14.204 7.856 -2.643 1.00 84.62 86 ILE A O 1
ATOM 687 N N . SER A 1 87 ? 13.920 9.475 -4.161 1.00 87.50 87 SER A N 1
ATOM 688 C CA . SER A 1 87 ? 13.461 10.485 -3.198 1.00 87.50 87 SER A CA 1
ATOM 689 C C . SER A 1 87 ? 12.057 10.217 -2.645 1.00 87.50 87 SER A C 1
ATOM 691 O O . SER A 1 87 ? 11.761 10.610 -1.520 1.00 87.50 87 SER A O 1
ATOM 693 N N . VAL A 1 88 ? 11.194 9.539 -3.407 1.00 88.44 88 VAL A N 1
ATOM 694 C CA . VAL A 1 88 ? 9.792 9.280 -3.028 1.00 88.44 88 VAL A CA 1
ATOM 695 C C . VAL A 1 88 ? 9.644 7.936 -2.309 1.00 88.44 88 VAL A C 1
ATOM 697 O O . VAL A 1 88 ? 8.736 7.759 -1.497 1.00 88.44 88 VAL A O 1
ATOM 700 N N . ALA A 1 89 ? 10.556 6.995 -2.554 1.00 89.25 89 ALA A N 1
ATOM 701 C CA . ALA A 1 89 ? 10.497 5.654 -1.981 1.00 89.25 89 ALA A CA 1
ATOM 702 C C . ALA A 1 89 ? 10.413 5.618 -0.439 1.00 89.25 89 ALA A C 1
ATOM 704 O O . ALA A 1 89 ? 9.551 4.902 0.073 1.00 89.25 89 ALA A O 1
ATOM 705 N N . PRO A 1 90 ? 11.207 6.395 0.332 1.00 91.94 90 PRO A N 1
ATOM 706 C CA . PRO A 1 90 ? 11.096 6.398 1.790 1.00 91.94 90 PRO A CA 1
ATOM 707 C C . PRO A 1 90 ? 9.706 6.820 2.271 1.00 91.94 90 PRO A C 1
ATOM 709 O O . PRO A 1 90 ? 9.158 6.212 3.187 1.00 91.94 90 PRO A O 1
ATOM 712 N N . LEU A 1 91 ? 9.108 7.822 1.619 1.00 93.38 91 LEU A N 1
ATOM 713 C CA . LEU A 1 91 ? 7.773 8.307 1.960 1.00 93.38 91 LEU A CA 1
ATOM 714 C C . LEU A 1 91 ? 6.710 7.234 1.701 1.00 93.38 91 LEU A C 1
ATOM 716 O O . LEU A 1 91 ? 5.842 7.013 2.544 1.00 93.38 91 LEU A O 1
ATOM 720 N N . PHE A 1 92 ? 6.813 6.533 0.570 1.00 93.94 92 PHE A N 1
ATOM 721 C CA . PHE A 1 92 ? 5.922 5.421 0.253 1.00 93.94 92 PHE A CA 1
ATOM 722 C C . PHE A 1 92 ? 5.991 4.317 1.321 1.00 93.94 92 PHE A C 1
ATOM 724 O O . PHE A 1 92 ? 4.957 3.895 1.838 1.00 93.94 92 PHE A O 1
ATOM 731 N N . TYR A 1 93 ? 7.193 3.889 1.719 1.00 94.19 93 TYR A N 1
ATOM 732 C CA . TYR A 1 93 ? 7.345 2.845 2.738 1.00 94.19 93 TYR A CA 1
ATOM 733 C C . TYR A 1 93 ? 6.827 3.278 4.113 1.00 94.19 93 TYR A C 1
ATOM 735 O O . TYR A 1 93 ? 6.201 2.476 4.811 1.00 94.19 93 TYR A O 1
ATOM 743 N N . VAL A 1 94 ? 7.015 4.549 4.483 1.00 95.56 94 VAL A N 1
ATOM 744 C CA . VAL A 1 94 ? 6.417 5.118 5.699 1.00 95.56 94 VAL A CA 1
ATOM 745 C C . VAL A 1 94 ? 4.891 5.084 5.620 1.00 95.56 94 VAL A C 1
ATOM 747 O O . VAL A 1 94 ? 4.256 4.678 6.591 1.00 95.56 94 VAL A O 1
ATOM 750 N N . MET A 1 95 ? 4.291 5.436 4.479 1.00 95.56 95 MET A N 1
ATOM 751 C CA . MET A 1 95 ? 2.837 5.352 4.302 1.00 95.56 95 MET A CA 1
ATOM 752 C C . MET A 1 95 ? 2.309 3.918 4.419 1.00 95.56 95 MET A C 1
ATOM 754 O O . MET A 1 95 ? 1.283 3.711 5.066 1.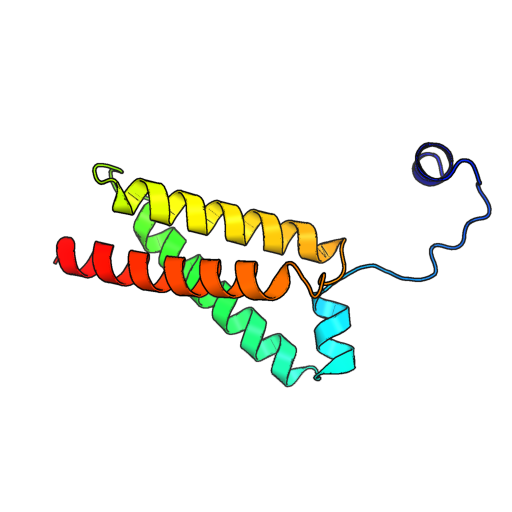00 95.56 95 MET A O 1
ATOM 758 N N . VAL A 1 96 ? 3.007 2.928 3.851 1.00 96.19 96 VAL A N 1
ATOM 759 C CA . VAL A 1 96 ? 2.637 1.507 3.993 1.00 96.19 96 VAL A CA 1
ATOM 760 C C . VAL A 1 96 ? 2.696 1.077 5.460 1.00 96.19 96 VAL A C 1
ATOM 762 O O . VAL A 1 96 ? 1.729 0.519 5.977 1.00 96.19 96 VAL A O 1
ATOM 765 N N . GLY A 1 97 ? 3.799 1.373 6.156 1.00 96.00 97 GLY A N 1
ATOM 766 C CA . GLY A 1 97 ? 3.956 1.034 7.573 1.00 96.00 97 GLY A CA 1
ATOM 767 C C . GLY A 1 97 ? 2.916 1.716 8.465 1.00 96.00 97 GLY A C 1
ATOM 768 O O . GLY A 1 97 ? 2.320 1.073 9.332 1.00 96.00 97 GLY A O 1
ATOM 769 N N . LEU A 1 98 ? 2.644 2.999 8.213 1.00 96.19 98 LEU A N 1
ATOM 770 C CA . LEU A 1 98 ? 1.627 3.766 8.926 1.00 96.19 98 LEU A CA 1
ATOM 771 C C . LEU A 1 98 ? 0.226 3.190 8.692 1.00 96.19 98 LEU A C 1
ATOM 773 O O . LEU A 1 98 ? -0.522 3.009 9.651 1.00 96.19 98 LEU A O 1
ATOM 777 N N . GLY A 1 99 ? -0.114 2.851 7.447 1.00 95.75 99 GLY A N 1
ATOM 778 C CA . GLY A 1 99 ? -1.389 2.224 7.101 1.00 95.75 99 GLY A CA 1
ATOM 779 C C . GLY A 1 99 ? -1.605 0.895 7.826 1.00 95.75 99 GLY A C 1
ATOM 780 O O . GLY A 1 99 ? -2.652 0.684 8.436 1.00 95.75 99 GLY A O 1
ATOM 781 N N . ILE A 1 100 ? -0.585 0.028 7.857 1.00 96.25 100 ILE A N 1
ATOM 782 C CA . ILE A 1 100 ? -0.630 -1.240 8.606 1.00 96.25 100 ILE A CA 1
ATOM 783 C C . ILE A 1 100 ? -0.848 -0.985 10.107 1.00 96.25 100 ILE A C 1
ATOM 785 O O . ILE A 1 100 ? -1.678 -1.646 10.739 1.00 96.25 100 ILE A O 1
ATOM 789 N N . ALA A 1 101 ? -0.137 -0.016 10.690 1.00 96.25 101 ALA A N 1
ATOM 790 C CA . ALA A 1 101 ? -0.279 0.323 12.105 1.00 96.25 101 ALA A CA 1
ATOM 791 C C . ALA A 1 101 ? -1.688 0.847 12.434 1.00 96.25 101 ALA A C 1
ATOM 793 O O . ALA A 1 101 ? -2.299 0.405 13.412 1.00 96.25 101 ALA A O 1
ATOM 794 N N . ILE A 1 102 ? -2.233 1.735 11.596 1.00 95.50 102 ILE A N 1
ATOM 795 C CA . ILE A 1 102 ? -3.592 2.269 11.737 1.00 95.50 102 ILE A CA 1
ATOM 796 C C . ILE A 1 102 ? -4.622 1.139 11.653 1.00 95.50 102 ILE A C 1
ATOM 798 O O . ILE A 1 102 ? -5.468 1.033 12.542 1.00 95.50 102 ILE A O 1
ATOM 802 N N . ASN A 1 103 ? -4.507 0.238 10.674 1.00 95.00 103 ASN A N 1
ATOM 803 C CA . ASN A 1 103 ? -5.386 -0.927 10.558 1.00 95.00 103 ASN A CA 1
ATOM 804 C C . ASN A 1 103 ? -5.375 -1.808 11.817 1.00 95.00 103 ASN A C 1
ATOM 806 O O . ASN A 1 103 ? -6.400 -2.394 12.181 1.00 95.00 103 ASN A O 1
ATOM 810 N N . GLY A 1 104 ? -4.223 -1.931 12.481 1.00 94.06 104 GLY A N 1
ATOM 811 C CA . GLY A 1 104 ? -4.092 -2.639 13.753 1.00 94.06 104 GLY A CA 1
ATOM 812 C C . GLY A 1 104 ? -4.800 -1.919 14.905 1.00 94.06 104 GLY A C 1
ATOM 813 O O . GLY A 1 104 ? -5.539 -2.547 15.666 1.00 94.06 104 GLY A O 1
ATOM 814 N N . LEU A 1 105 ? -4.617 -0.601 15.017 1.00 93.38 105 LEU A N 1
ATOM 815 C CA . LEU A 1 105 ? -5.246 0.229 16.054 1.00 93.38 105 LEU A CA 1
ATOM 816 C C . LEU A 1 105 ? -6.773 0.246 15.929 1.00 93.38 105 LEU A C 1
ATOM 818 O O . LEU A 1 105 ? -7.478 0.019 16.910 1.00 93.38 105 LEU A O 1
ATOM 822 N N . ILE A 1 106 ? -7.274 0.431 14.710 1.00 92.25 106 ILE A N 1
ATOM 823 C CA . ILE A 1 106 ? -8.701 0.437 14.366 1.00 92.25 106 ILE A CA 1
ATOM 824 C C . ILE A 1 106 ? -9.390 -0.878 14.764 1.00 92.25 106 ILE A C 1
ATOM 826 O O . ILE A 1 106 ? -10.557 -0.885 15.165 1.00 92.25 106 ILE A O 1
ATOM 830 N N . ARG A 1 107 ? -8.672 -2.002 14.667 1.00 89.44 107 ARG A N 1
ATOM 831 C CA . ARG A 1 107 ? -9.174 -3.329 15.049 1.00 89.44 107 ARG A CA 1
ATOM 832 C C . ARG A 1 107 ? -9.183 -3.530 16.554 1.00 89.44 107 ARG A C 1
ATOM 834 O O . ARG A 1 107 ? -10.154 -4.060 17.072 1.00 89.44 107 ARG A O 1
ATOM 841 N N . LYS A 1 108 ? -8.136 -3.068 17.244 1.00 88.69 108 LYS A N 1
ATOM 842 C CA . LYS A 1 108 ? -8.065 -3.098 18.712 1.00 88.69 108 LYS A CA 1
ATOM 843 C C . LYS A 1 108 ? -9.144 -2.242 19.369 1.00 88.69 108 LYS A C 1
ATOM 845 O O . LYS A 1 108 ? -9.597 -2.594 20.440 1.00 88.69 108 LYS A O 1
ATOM 850 N N . GLN A 1 109 ? -9.542 -1.137 18.741 1.00 83.12 109 GLN A N 1
ATOM 851 C CA . GLN A 1 109 ? -10.637 -0.291 19.228 1.00 83.12 109 GLN A CA 1
ATOM 852 C C . GLN A 1 109 ? -12.030 -0.885 18.965 1.00 83.12 109 GLN A C 1
ATOM 854 O O . GLN A 1 109 ? -12.996 -0.445 19.575 1.00 83.12 109 GLN A O 1
ATOM 859 N N . ALA A 1 110 ? -12.143 -1.827 18.025 1.00 72.25 110 ALA A N 1
ATOM 860 C CA . ALA A 1 110 ? -13.403 -2.470 17.655 1.00 72.25 110 ALA A CA 1
ATOM 861 C C . ALA A 1 110 ? -13.629 -3.828 18.351 1.00 72.25 110 ALA A C 1
ATOM 863 O O . ALA A 1 110 ? -14.683 -4.427 18.142 1.00 72.25 110 ALA A O 1
ATOM 864 N N . ALA A 1 111 ? -12.643 -4.315 19.112 1.00 62.31 111 ALA A N 1
ATOM 865 C CA . ALA A 1 111 ? -12.705 -5.521 19.938 1.00 62.31 111 ALA A CA 1
ATOM 866 C C . ALA A 1 111 ? -12.991 -5.143 21.394 1.00 62.31 111 ALA A C 1
ATOM 868 O O . ALA A 1 111 ? -13.740 -5.900 22.046 1.00 62.31 111 ALA A O 1
#

Radius of gyration: 17.96 Å; Cα contacts (8 Å, |Δi|>4): 69; chains: 1; bounding box: 37×28×55 Å

Mean predicted aligned error: 7.68 Å

Solvent-accessible surface area (backbone atoms only — not comparable to full-atom values): 6396 Å² total; per-residue (Å²): 112,71,70,41,42,78,73,64,77,38,85,80,70,72,83,86,67,87,38,22,29,63,61,52,40,29,71,75,68,28,61,69,52,38,52,55,52,51,49,53,52,49,52,52,48,56,51,49,48,69,60,54,77,82,49,82,77,81,49,73,65,46,53,52,29,53,50,35,48,52,51,52,51,52,50,59,58,48,29,64,66,27,60,78,52,81,86,54,46,63,58,52,53,50,44,52,53,48,28,55,52,41,56,52,51,59,48,64,74,72,107

Foldseek 3Di:
DVVCCVPPVDPPDDPPDQAAALVVCCVPVHPVRSVVVVVLLVVLLVLLCVQLVPDDQDDPLSVLLVVLNVVLVVVNVVRSRHHDDPVCVVVSVVSSVVSVVSSVVSVVVVD

Secondary structure (DSSP, 8-state):
-HHHHHHHS-TT--------HHHHHHHHT-HHHHHHHHHHHHHHHHHHHHHHTT----SHHHHHHHHHHHHHHHHHHHTTTSPPPTTTHHHHHHHHHHHHHHHHHHHHT--

Sequence (111 aa):
YVGKINAFDNESIIVDKPHNMYLQIGINTGFISLLALLAIYLMYFIDSMKLYYKRNLTTLMDYVGIGAFTGVMAYLGAAFFNDQIISVAPLFYVMVGLGIAINGLIRKQAA